Protein AF-A0A8S9BHC5-F1 (afdb_monomer)

Solvent-accessible surface area (backbone atoms only — not comparable to full-atom values): 7759 Å² total; per-residue (Å²): 132,78,86,58,56,50,49,96,44,74,69,38,34,51,50,41,50,54,49,48,51,45,45,53,53,48,49,40,43,63,7,52,38,33,54,78,44,41,68,81,79,46,99,55,87,48,86,85,32,70,65,44,54,51,44,35,54,52,13,55,50,45,43,54,51,45,52,53,51,50,34,72,66,39,48,73,86,40,40,75,51,66,93,46,75,37,50,59,50,60,55,47,49,55,53,48,28,52,35,46,77,71,67,67,60,58,86,78,31,61,34,48,47,45,36,48,59,62,51,55,72,36,64,74,46,47,51,47,31,60,76,72,72,49,75,77,70,127

Nearest PDB structures (foldseek):
  4nhw-assembly1_B  TM=7.611E-01  e=1.805E-03  Sinorhizobium meliloti 2011
  4nhw-assembly2_C  TM=7.596E-01  e=2.127E-03  Sinorhizobium meliloti 2011
  4nhw-assembly1_A  TM=7.425E-01  e=6.703E-03  Sinorhizobium meliloti 2011
  3lsz-assembly1_C  TM=6.903E-01  e=1.522E-02  Cereibacter sphaeroides 2.4.1
  3lsz-assembly1_D  TM=6.990E-01  e=3.272E-02  Cereibacter sphaeroides 2.4.1

Structure (mmCIF, N/CA/C/O backbone):
data_AF-A0A8S9BHC5-F1
#
_entry.id   AF-A0A8S9BHC5-F1
#
loop_
_atom_site.group_PDB
_atom_site.id
_atom_site.type_symbol
_atom_site.label_atom_id
_atom_site.label_alt_id
_atom_site.label_comp_id
_atom_site.label_asym_id
_atom_site.label_entity_id
_atom_site.label_seq_id
_atom_site.pdbx_PDB_ins_code
_atom_site.Cartn_x
_atom_site.Cartn_y
_atom_site.Cartn_z
_atom_site.occupancy
_atom_site.B_iso_or_equiv
_atom_site.auth_seq_id
_atom_site.auth_comp_id
_atom_site.auth_asym_id
_atom_site.auth_atom_id
_atom_site.pdbx_PDB_model_num
ATOM 1 N N . MET A 1 1 ? -24.281 -7.256 13.556 1.00 43.53 1 MET A N 1
ATOM 2 C CA . MET A 1 1 ? -24.035 -5.998 12.816 1.00 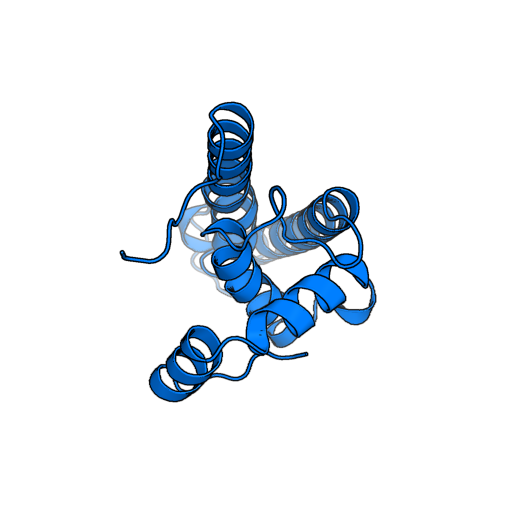43.53 1 MET A CA 1
ATOM 3 C C . MET A 1 1 ? -22.696 -6.180 12.115 1.00 43.53 1 MET A C 1
ATOM 5 O O . MET A 1 1 ? -21.718 -6.410 12.813 1.00 43.53 1 MET A O 1
ATOM 9 N N . GLY A 1 2 ? -22.674 -6.268 10.781 1.00 50.78 2 GLY A N 1
ATOM 10 C CA . GLY A 1 2 ? -21.451 -6.587 10.027 1.00 50.78 2 GLY A CA 1
ATOM 11 C C . GLY A 1 2 ? -20.358 -5.521 10.193 1.00 50.78 2 GLY A C 1
ATOM 12 O O . GLY A 1 2 ? -20.663 -4.410 10.642 1.00 50.78 2 GLY A O 1
ATOM 13 N N . PRO A 1 3 ? -19.094 -5.833 9.859 1.00 54.47 3 PRO A N 1
ATOM 14 C CA . PRO A 1 3 ? -18.014 -4.860 9.944 1.00 54.47 3 PRO A CA 1
ATOM 15 C C . PRO A 1 3 ? -18.333 -3.659 9.047 1.00 54.47 3 PRO A C 1
ATOM 17 O O . PRO A 1 3 ? -18.607 -3.806 7.856 1.00 54.47 3 PRO A O 1
ATOM 20 N N . LYS A 1 4 ? -18.326 -2.455 9.626 1.00 71.81 4 LYS A N 1
ATOM 21 C CA . LYS A 1 4 ? -18.421 -1.213 8.854 1.00 71.81 4 LYS A CA 1
ATOM 22 C C . LYS A 1 4 ? -17.115 -1.060 8.074 1.00 71.81 4 LYS A C 1
ATOM 24 O O . LYS A 1 4 ? -16.069 -0.844 8.671 1.00 71.81 4 LYS A O 1
ATOM 29 N N . SER A 1 5 ? -17.182 -1.193 6.753 1.00 83.31 5 SER A N 1
ATOM 30 C CA . SER A 1 5 ? -16.041 -1.007 5.844 1.00 83.31 5 SER A CA 1
ATOM 31 C C . SER A 1 5 ? -15.631 0.463 5.688 1.00 83.31 5 SER A C 1
ATOM 33 O O . SER A 1 5 ? -14.520 0.753 5.246 1.00 83.31 5 SER A O 1
ATOM 35 N N . LEU A 1 6 ? -16.515 1.385 6.075 1.00 90.69 6 LEU A N 1
ATOM 36 C CA . LEU A 1 6 ? -16.298 2.828 6.094 1.00 90.69 6 LEU A CA 1
ATOM 37 C C . LEU A 1 6 ? -16.080 3.347 7.528 1.00 90.69 6 LEU A C 1
ATOM 39 O O . LEU A 1 6 ? -16.128 2.594 8.502 1.00 90.69 6 LEU A O 1
ATOM 43 N N . GLY A 1 7 ? -15.844 4.653 7.643 1.00 88.75 7 GLY A N 1
ATOM 44 C CA . GLY A 1 7 ? -15.655 5.346 8.911 1.00 88.75 7 GLY A CA 1
ATOM 45 C C . GLY A 1 7 ? -16.923 5.464 9.772 1.00 88.75 7 GLY A C 1
ATOM 46 O O . GLY A 1 7 ? -18.016 5.001 9.436 1.00 88.75 7 GLY A O 1
ATOM 47 N N . SER A 1 8 ? -16.768 6.097 10.935 1.00 90.19 8 SER A N 1
ATOM 48 C CA . SER A 1 8 ? -17.836 6.309 11.925 1.00 90.19 8 SER A CA 1
ATOM 49 C C . SER A 1 8 ? -18.541 7.666 11.799 1.00 90.19 8 SER A C 1
ATOM 51 O O . SER A 1 8 ? -19.518 7.921 12.500 1.00 90.19 8 SER A O 1
ATOM 53 N N . SER A 1 9 ? -18.067 8.535 10.907 1.00 91.75 9 SER A N 1
ATOM 54 C CA . SER A 1 9 ? -18.561 9.897 10.687 1.00 91.75 9 SER A CA 1
ATOM 55 C C . SER A 1 9 ? -18.533 10.257 9.202 1.00 91.75 9 SER A C 1
ATOM 57 O O . SER A 1 9 ? -17.801 9.654 8.421 1.00 91.75 9 SER A O 1
ATOM 59 N N . MET A 1 10 ? -19.272 11.294 8.802 1.00 93.69 10 MET A N 1
ATOM 60 C CA . MET A 1 10 ? -19.242 11.788 7.419 1.00 93.69 10 MET A CA 1
ATOM 61 C C . MET A 1 10 ? -17.822 12.164 6.968 1.00 93.69 10 MET A C 1
ATOM 63 O O . MET A 1 10 ? -17.401 11.791 5.878 1.00 93.69 10 MET A O 1
ATOM 67 N N . VAL A 1 11 ? -17.053 12.833 7.833 1.00 94.88 11 VAL A N 1
ATOM 68 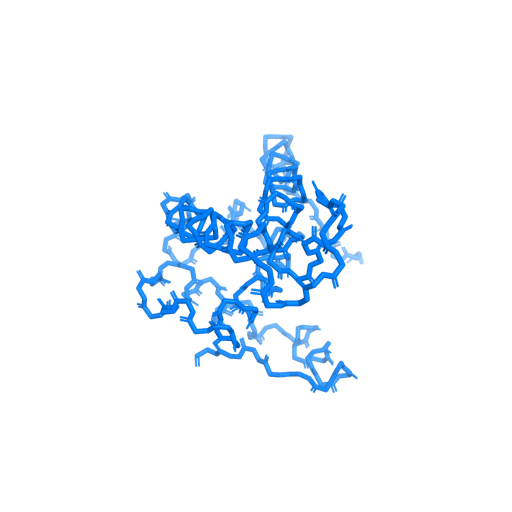C CA . VAL A 1 11 ? -15.665 13.210 7.531 1.00 94.88 11 VAL A CA 1
ATOM 69 C C . VAL A 1 11 ? -14.780 11.974 7.365 1.00 94.88 11 VAL A C 1
ATOM 71 O O . VAL A 1 11 ? -14.026 11.894 6.399 1.00 94.88 11 VAL A O 1
ATOM 74 N N . SER A 1 12 ? -14.877 10.986 8.260 1.00 93.88 12 SER A N 1
ATOM 75 C CA . SER A 1 12 ? -14.083 9.755 8.127 1.00 93.88 12 SER A CA 1
ATOM 76 C C . SER A 1 12 ? -14.489 8.927 6.905 1.00 93.88 12 SER A C 1
ATOM 78 O O . SER A 1 12 ? -13.613 8.377 6.249 1.00 93.88 12 SER A O 1
ATOM 80 N N . ASN A 1 13 ? -15.767 8.912 6.519 1.00 94.44 13 ASN A N 1
ATOM 81 C CA . ASN A 1 13 ? -16.211 8.284 5.271 1.00 94.44 13 ASN A CA 1
ATOM 82 C C . ASN A 1 13 ? -15.567 8.936 4.044 1.00 94.44 13 ASN A C 1
ATOM 84 O O . ASN A 1 13 ? -15.058 8.231 3.178 1.00 94.44 13 ASN A O 1
ATOM 88 N N . VAL A 1 14 ? -15.523 10.271 3.992 1.00 96.81 14 VAL A N 1
ATOM 89 C CA . VAL A 1 14 ? -14.841 10.994 2.907 1.00 96.81 14 VAL A CA 1
ATOM 90 C C . VAL A 1 14 ? -13.343 10.678 2.891 1.00 96.81 14 VAL A C 1
ATOM 92 O O . VAL A 1 14 ? -12.789 10.450 1.821 1.00 96.81 14 VAL A O 1
ATOM 95 N N . ARG A 1 15 ? -12.689 10.583 4.057 1.00 97.06 15 ARG A N 1
ATOM 96 C CA . ARG A 1 15 ? -11.272 10.183 4.139 1.00 97.06 15 ARG A CA 1
ATOM 97 C C . ARG A 1 15 ? -11.034 8.743 3.686 1.00 97.06 15 ARG A C 1
ATOM 99 O O . ARG A 1 15 ? -10.044 8.489 3.012 1.00 97.06 15 ARG A O 1
ATOM 106 N N . VAL A 1 16 ? -11.935 7.812 3.998 1.00 97.06 16 VAL A N 1
ATOM 107 C CA . VAL A 1 16 ? -11.867 6.437 3.475 1.00 97.06 16 VAL A CA 1
ATOM 108 C C . VAL A 1 16 ? -11.958 6.436 1.947 1.00 97.06 16 VAL A C 1
ATOM 110 O O . VAL A 1 16 ? -11.159 5.772 1.292 1.00 97.06 16 VAL A O 1
ATOM 113 N N . LEU A 1 17 ? -12.879 7.211 1.367 1.00 97.31 17 LEU A N 1
ATOM 114 C CA . LEU A 1 17 ? -13.018 7.319 -0.089 1.00 97.31 17 LEU A CA 1
ATOM 115 C C . LEU A 1 17 ? -11.802 7.982 -0.748 1.00 97.31 17 LEU A C 1
ATOM 117 O O . LEU A 1 17 ? -11.352 7.511 -1.788 1.00 97.31 17 LEU A O 1
ATOM 121 N N . GLU A 1 18 ? -11.241 9.027 -0.135 1.00 98.00 18 GLU A N 1
ATOM 122 C CA . GLU A 1 18 ? -9.996 9.668 -0.581 1.00 98.00 18 GLU A CA 1
ATOM 123 C C . GLU A 1 18 ? -8.856 8.644 -0.675 1.00 98.00 18 GLU A C 1
ATOM 125 O O . GLU A 1 18 ? -8.191 8.542 -1.708 1.00 98.00 18 GLU A O 1
ATOM 130 N N . TRP A 1 19 ? -8.672 7.849 0.383 1.00 98.38 19 TRP A N 1
ATOM 131 C CA . TRP A 1 19 ? -7.675 6.785 0.419 1.00 98.38 19 TRP A CA 1
ATOM 132 C C . TRP A 1 19 ? -7.925 5.721 -0.645 1.00 98.38 19 TRP A C 1
ATOM 134 O O . TRP A 1 19 ? -7.010 5.405 -1.400 1.00 98.38 19 TRP A O 1
ATOM 144 N N . ILE A 1 20 ? -9.145 5.185 -0.741 1.00 97.69 20 ILE A N 1
ATOM 145 C CA . ILE A 1 20 ? -9.471 4.148 -1.730 1.00 97.69 20 ILE A CA 1
ATOM 146 C C . ILE A 1 20 ? -9.244 4.663 -3.155 1.00 97.69 20 ILE A C 1
ATOM 148 O O . ILE A 1 20 ? -8.682 3.939 -3.975 1.00 97.69 20 ILE A O 1
ATOM 152 N N . ASN A 1 21 ? -9.618 5.910 -3.449 1.00 98.38 21 ASN A N 1
ATOM 153 C CA . ASN A 1 21 ? -9.400 6.508 -4.763 1.00 98.38 21 ASN A CA 1
ATOM 154 C C . ASN A 1 21 ? -7.903 6.587 -5.111 1.00 98.38 21 ASN A C 1
ATOM 156 O O . ASN A 1 21 ? -7.498 6.153 -6.190 1.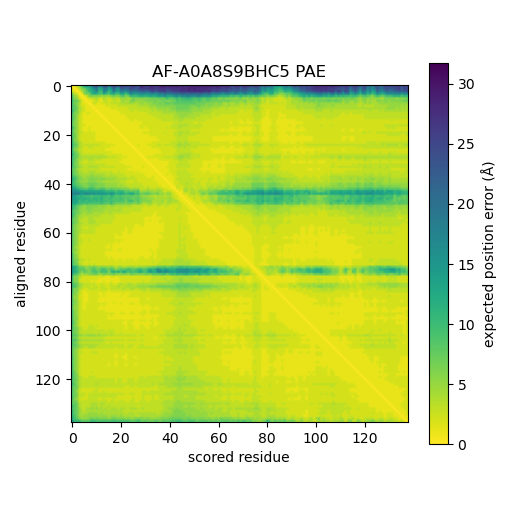00 98.38 21 ASN A O 1
ATOM 160 N N . TYR A 1 22 ? -7.073 7.077 -4.183 1.00 98.62 22 TYR A N 1
ATOM 161 C CA . TYR A 1 22 ? -5.620 7.123 -4.372 1.00 98.62 22 TYR A CA 1
ATOM 162 C C . TYR A 1 22 ? -5.014 5.721 -4.530 1.00 98.62 22 TYR A C 1
ATOM 164 O O . TYR A 1 22 ? -4.252 5.474 -5.467 1.00 98.62 22 TYR A O 1
ATOM 172 N N . LEU A 1 23 ? -5.369 4.791 -3.638 1.00 98.62 23 LEU A N 1
ATOM 173 C CA . LEU A 1 23 ? -4.831 3.433 -3.647 1.00 98.62 23 LEU A CA 1
ATOM 174 C C . LEU A 1 23 ? -5.229 2.675 -4.914 1.00 98.62 23 LEU A C 1
ATOM 176 O O . LEU A 1 23 ? -4.391 1.997 -5.489 1.00 98.62 23 LEU A O 1
ATOM 180 N N . SER A 1 24 ? -6.468 2.814 -5.385 1.00 98.12 24 SER A N 1
ATOM 181 C CA . SER A 1 24 ? -6.953 2.109 -6.574 1.00 98.12 24 SER A CA 1
ATOM 182 C C . SER A 1 24 ? -6.380 2.679 -7.874 1.00 98.12 24 SER A C 1
ATOM 184 O O . SER A 1 24 ? -5.893 1.929 -8.720 1.00 98.12 24 SER A O 1
ATOM 186 N N . GLY A 1 25 ? -6.470 3.997 -8.070 1.00 96.25 25 GLY A N 1
ATOM 187 C CA . GLY A 1 25 ? -6.090 4.627 -9.336 1.00 96.25 25 GLY A CA 1
ATOM 188 C C . GLY A 1 25 ? -4.587 4.844 -9.446 1.00 96.25 25 GLY A C 1
ATOM 189 O O . GLY A 1 25 ? -3.949 4.393 -10.396 1.00 96.25 25 GLY A O 1
ATOM 190 N N . THR A 1 26 ? -4.017 5.510 -8.444 1.00 97.31 26 THR A N 1
ATOM 191 C CA . THR A 1 26 ? -2.623 5.951 -8.479 1.00 97.31 26 THR A CA 1
ATOM 192 C C . THR A 1 26 ? -1.683 4.836 -8.052 1.00 97.31 26 THR A C 1
ATOM 194 O O . THR A 1 26 ? -0.802 4.463 -8.818 1.00 97.31 26 THR A O 1
ATOM 197 N N . PHE A 1 27 ? -1.865 4.276 -6.853 1.00 98.38 27 PHE A N 1
ATOM 198 C CA . PHE A 1 27 ? -0.863 3.368 -6.295 1.00 98.38 27 PHE A CA 1
ATOM 199 C C . PHE A 1 27 ? -0.946 1.944 -6.872 1.00 98.38 27 PHE A C 1
ATOM 201 O O . PHE A 1 27 ? 0.061 1.366 -7.286 1.00 98.38 27 PHE A O 1
ATOM 208 N N . HIS A 1 28 ? -2.147 1.381 -6.980 1.00 98.25 28 HIS A N 1
ATOM 209 C CA . HIS A 1 28 ? -2.369 0.091 -7.625 1.00 98.25 28 HIS A CA 1
ATOM 210 C C . HIS A 1 28 ? -2.185 0.202 -9.138 1.00 98.25 28 HIS A C 1
ATOM 212 O O . HIS A 1 28 ? -1.259 -0.393 -9.680 1.00 98.25 28 HIS A O 1
ATOM 218 N N . GLY A 1 29 ? -3.034 0.980 -9.818 1.00 96.25 29 GLY A N 1
ATOM 219 C CA . GLY A 1 29 ? -3.024 1.091 -11.278 1.00 96.25 29 GLY A CA 1
ATOM 220 C C . GLY A 1 29 ? -1.750 1.731 -11.829 1.00 96.25 29 GLY A C 1
ATOM 221 O O . GLY A 1 29 ? -1.027 1.097 -12.594 1.00 96.25 29 GLY A O 1
ATOM 222 N N . GLY A 1 30 ? -1.464 2.963 -11.406 1.00 94.75 30 GLY A N 1
ATOM 223 C CA . GLY A 1 30 ? -0.355 3.777 -11.918 1.00 94.75 30 GLY A CA 1
ATOM 224 C C . GLY A 1 30 ? 1.054 3.363 -11.471 1.00 94.75 30 GLY A C 1
ATOM 225 O O . GLY A 1 30 ? 2.030 3.923 -11.970 1.00 94.75 30 GLY A O 1
ATOM 226 N N . SER A 1 31 ? 1.181 2.388 -10.564 1.00 97.62 31 SER A N 1
ATOM 227 C CA . SER A 1 31 ? 2.479 1.850 -10.127 1.00 97.62 31 SER A CA 1
ATOM 228 C C . SER A 1 31 ? 2.559 0.337 -10.300 1.00 97.62 31 SER A C 1
ATOM 230 O O . SER A 1 31 ? 3.172 -0.134 -11.256 1.00 97.62 31 SER A O 1
ATOM 232 N N . PHE A 1 32 ? 1.930 -0.452 -9.424 1.00 98.00 32 PHE A N 1
ATOM 233 C CA . PHE A 1 32 ? 2.027 -1.915 -9.501 1.00 98.00 32 PHE A CA 1
ATOM 234 C C . PHE A 1 32 ? 1.453 -2.475 -10.808 1.00 98.00 32 PHE A C 1
ATOM 236 O O . PHE A 1 32 ? 1.994 -3.437 -11.344 1.00 98.00 32 PHE A O 1
ATOM 243 N N . GLY A 1 33 ? 0.423 -1.846 -11.378 1.00 96.88 33 GLY A N 1
ATOM 244 C CA . GLY A 1 33 ? -0.107 -2.193 -12.694 1.00 96.88 33 GLY A CA 1
ATOM 245 C C . GLY A 1 33 ? 0.939 -2.055 -13.803 1.00 96.88 33 GLY A C 1
ATOM 246 O O . GLY A 1 33 ? 1.070 -2.964 -14.620 1.00 96.88 33 GLY A O 1
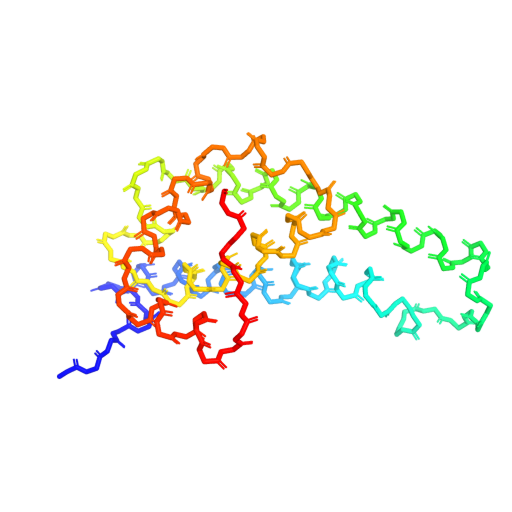ATOM 247 N N . HIS A 1 34 ? 1.725 -0.975 -13.789 1.00 95.56 34 HIS A N 1
ATOM 248 C CA . HIS A 1 34 ? 2.829 -0.766 -14.733 1.00 95.56 34 HIS A CA 1
ATOM 249 C C . HIS A 1 34 ? 3.963 -1.777 -14.526 1.00 95.56 34 HIS A C 1
ATOM 251 O O . HIS A 1 34 ? 4.541 -2.246 -15.500 1.00 95.56 34 HIS A O 1
ATOM 257 N N . LEU A 1 35 ? 4.256 -2.143 -13.274 1.00 96.12 35 LEU A N 1
ATOM 258 C CA . LEU A 1 35 ? 5.297 -3.124 -12.959 1.00 96.12 35 LEU A CA 1
ATOM 259 C C . LEU A 1 35 ? 4.886 -4.553 -13.341 1.00 96.12 35 LEU A C 1
ATOM 261 O O . LEU A 1 35 ? 5.679 -5.299 -13.894 1.00 96.12 35 LEU A O 1
ATOM 265 N N . PHE A 1 36 ? 3.656 -4.958 -13.028 1.00 95.50 36 PHE A N 1
ATOM 266 C CA . PHE A 1 36 ? 3.206 -6.339 -13.219 1.00 95.50 36 PHE A CA 1
ATOM 267 C C . PHE A 1 36 ? 2.696 -6.611 -14.630 1.00 95.50 36 PHE A C 1
ATOM 269 O O . PHE A 1 36 ? 2.641 -7.769 -15.050 1.00 95.50 36 PHE A O 1
ATOM 276 N N . ARG A 1 37 ? 2.224 -5.578 -15.334 1.00 92.69 37 ARG A N 1
ATOM 277 C CA . ARG A 1 37 ? 1.586 -5.690 -16.652 1.00 92.69 37 ARG A CA 1
ATOM 278 C C . ARG A 1 37 ? 2.033 -4.548 -17.584 1.00 92.69 37 ARG A C 1
ATOM 280 O O . ARG A 1 37 ? 1.168 -3.835 -18.098 1.00 92.69 37 ARG A O 1
ATOM 287 N N . PRO A 1 38 ? 3.346 -4.377 -17.842 1.00 92.19 38 PRO A N 1
ATOM 288 C CA . PRO A 1 38 ? 3.859 -3.283 -18.675 1.00 92.19 38 PRO A CA 1
ATOM 289 C C . PRO A 1 38 ? 3.260 -3.268 -20.090 1.00 92.19 38 PRO A C 1
ATOM 291 O O . PRO A 1 38 ? 2.950 -2.198 -20.604 1.00 92.19 38 PRO A O 1
ATOM 294 N N . GLY A 1 39 ? 2.967 -4.437 -20.674 1.00 90.50 39 GLY A N 1
ATOM 295 C CA . GLY A 1 39 ? 2.343 -4.554 -22.002 1.00 90.50 39 GLY A CA 1
ATOM 296 C C . GLY A 1 39 ? 0.914 -3.997 -22.124 1.00 90.50 39 GLY A C 1
ATOM 297 O O . GLY A 1 39 ? 0.342 -4.029 -23.202 1.00 90.50 39 GLY A O 1
ATOM 298 N N . ARG A 1 40 ? 0.301 -3.484 -21.047 1.00 90.75 40 ARG A N 1
ATOM 299 C CA . ARG A 1 40 ? -0.946 -2.698 -21.146 1.00 90.75 40 ARG A CA 1
ATOM 300 C C . ARG A 1 40 ? -0.710 -1.239 -21.553 1.00 90.75 40 ARG A C 1
ATOM 302 O O . ARG A 1 40 ? -1.680 -0.535 -21.816 1.00 90.75 40 ARG A O 1
ATOM 309 N N . PHE A 1 41 ? 0.539 -0.777 -21.527 1.00 89.50 41 PHE A N 1
ATOM 310 C CA . PHE A 1 41 ? 0.897 0.640 -21.652 1.00 89.50 41 PHE A CA 1
ATOM 311 C C . PHE A 1 41 ? 1.875 0.920 -22.789 1.00 89.50 41 PHE A C 1
ATOM 313 O O . PHE A 1 41 ? 2.086 2.084 -23.124 1.00 89.50 41 PHE A O 1
ATOM 320 N N . ILE A 1 42 ? 2.477 -0.125 -23.356 1.00 91.44 42 ILE A N 1
ATOM 321 C CA . ILE A 1 42 ? 3.403 -0.038 -24.479 1.00 91.44 42 ILE A CA 1
ATOM 322 C C . ILE A 1 42 ? 3.192 -1.219 -25.425 1.00 91.44 42 ILE A C 1
ATOM 324 O O . ILE A 1 42 ? 2.922 -2.332 -24.971 1.00 91.44 42 ILE A O 1
ATOM 328 N N . ASP A 1 43 ? 3.400 -0.966 -26.714 1.00 89.38 43 ASP A N 1
ATOM 329 C CA . ASP A 1 43 ? 3.366 -1.964 -27.787 1.00 89.38 43 ASP A CA 1
ATOM 330 C C . ASP A 1 43 ? 4.787 -2.499 -28.047 1.00 89.38 43 ASP A C 1
ATOM 332 O O . ASP A 1 43 ? 5.324 -2.406 -29.148 1.00 89.38 43 ASP A O 1
ATOM 336 N N . ASP A 1 44 ? 5.436 -2.978 -26.984 1.00 85.12 44 ASP A N 1
ATOM 337 C CA . ASP A 1 44 ? 6.760 -3.607 -27.028 1.00 85.12 44 ASP A CA 1
ATOM 338 C C . ASP A 1 44 ? 6.616 -5.061 -26.578 1.00 85.12 44 ASP A C 1
ATOM 340 O O . ASP A 1 44 ? 6.414 -5.341 -25.392 1.00 85.12 44 ASP A O 1
ATOM 344 N N . GLU A 1 45 ? 6.640 -5.987 -27.535 1.00 82.94 45 GLU A N 1
ATOM 345 C CA . GLU A 1 45 ? 6.469 -7.421 -27.286 1.00 82.94 45 GLU A CA 1
ATOM 346 C C . GLU A 1 45 ? 7.741 -8.083 -26.743 1.00 82.94 45 GLU A C 1
ATOM 348 O O . GLU A 1 45 ? 7.646 -9.155 -26.146 1.00 82.94 45 GLU A O 1
ATOM 353 N N . ASP A 1 46 ? 8.903 -7.437 -26.884 1.00 88.81 46 ASP A N 1
ATOM 354 C CA . ASP A 1 46 ? 10.176 -7.957 -26.394 1.00 88.81 46 ASP A CA 1
ATOM 355 C C . ASP A 1 46 ? 10.269 -7.790 -24.873 1.00 88.81 46 ASP A C 1
ATOM 357 O O . ASP A 1 46 ? 10.356 -6.677 -24.353 1.00 88.81 46 ASP A O 1
ATOM 361 N N . GLU A 1 47 ? 10.263 -8.905 -24.139 1.00 82.19 47 GLU A N 1
ATOM 362 C CA . GLU A 1 47 ? 10.375 -8.914 -22.677 1.00 82.19 47 GLU A CA 1
ATOM 363 C C . GLU A 1 47 ? 11.658 -8.239 -22.173 1.00 82.19 47 GLU A C 1
ATOM 365 O O . GLU A 1 47 ? 11.656 -7.651 -21.090 1.00 82.19 47 GLU A O 1
ATOM 370 N N . GLU A 1 48 ? 12.721 -8.249 -22.977 1.00 86.69 48 GLU A N 1
ATOM 371 C CA . GLU A 1 48 ? 13.997 -7.606 -22.670 1.00 86.69 48 GLU A CA 1
ATOM 372 C C . GLU A 1 48 ? 14.164 -6.246 -23.371 1.00 86.69 48 GLU A C 1
ATOM 374 O O . GLU A 1 48 ? 15.216 -5.604 -23.246 1.00 86.69 48 GLU A O 1
ATOM 379 N N . GLY A 1 49 ? 13.117 -5.771 -24.049 1.00 90.31 49 GLY A N 1
ATOM 380 C CA . GLY A 1 49 ? 13.084 -4.510 -24.772 1.00 90.31 49 GLY A CA 1
ATOM 381 C C . GLY A 1 49 ? 13.310 -3.298 -23.867 1.00 90.31 49 GLY A C 1
ATOM 382 O O . GLY A 1 49 ? 12.885 -3.231 -22.706 1.00 90.31 49 GLY A O 1
ATOM 383 N N . GLU A 1 50 ? 13.988 -2.282 -24.405 1.00 92.62 50 GLU A N 1
ATOM 384 C CA . GLU A 1 50 ? 14.262 -1.043 -23.667 1.00 92.62 50 GLU A CA 1
ATOM 385 C C . GLU A 1 50 ? 12.978 -0.280 -23.296 1.00 92.62 50 GLU A C 1
ATOM 387 O O . GLU A 1 50 ? 12.950 0.415 -22.275 1.00 92.62 50 GLU A O 1
ATOM 392 N N . GLY A 1 51 ? 11.889 -0.453 -24.058 1.00 92.06 51 GLY A N 1
ATOM 393 C CA . GLY A 1 51 ? 10.578 0.105 -23.729 1.00 92.06 51 GLY A CA 1
ATOM 394 C C . GLY A 1 51 ? 10.029 -0.471 -22.424 1.00 92.06 51 GLY A C 1
ATOM 395 O O . GLY A 1 51 ? 9.682 0.282 -21.506 1.00 92.06 51 GLY A O 1
ATOM 396 N N . ARG A 1 52 ? 10.019 -1.804 -22.290 1.00 93.00 52 ARG A N 1
ATOM 397 C CA . ARG A 1 52 ? 9.568 -2.492 -21.064 1.00 93.00 52 ARG A CA 1
ATOM 398 C C . ARG A 1 52 ? 10.419 -2.124 -19.857 1.00 93.00 52 ARG A C 1
ATOM 400 O O . ARG A 1 52 ? 9.875 -1.699 -18.835 1.00 93.00 52 ARG A O 1
ATOM 407 N N . LYS A 1 53 ? 11.748 -2.157 -19.996 1.00 92.94 53 LYS A N 1
ATOM 408 C CA . LYS A 1 53 ? 12.680 -1.742 -18.931 1.00 92.94 53 LYS A CA 1
ATOM 409 C C . LYS A 1 53 ? 12.454 -0.294 -18.486 1.00 92.94 53 LYS A C 1
ATOM 411 O O . LYS A 1 53 ? 12.569 0.021 -17.297 1.00 92.94 53 LYS A O 1
ATOM 416 N N . ALA A 1 54 ? 12.132 0.614 -19.411 1.00 94.75 54 ALA A N 1
ATOM 417 C CA . ALA A 1 54 ? 11.833 2.005 -19.079 1.00 94.75 54 ALA A CA 1
ATOM 418 C C . ALA A 1 54 ? 10.549 2.139 -18.241 1.00 94.75 54 ALA A C 1
ATOM 420 O O . ALA A 1 54 ? 10.559 2.851 -17.229 1.00 94.75 54 ALA A O 1
ATOM 421 N N . VAL A 1 55 ? 9.479 1.425 -18.611 1.00 95.69 55 VAL A N 1
ATOM 422 C CA . VAL A 1 55 ? 8.221 1.395 -17.846 1.00 95.69 55 VAL A CA 1
ATOM 423 C C . VAL A 1 55 ? 8.442 0.807 -16.457 1.00 95.69 55 VAL A C 1
ATOM 425 O O . VAL A 1 55 ? 8.025 1.412 -15.469 1.00 95.69 55 VAL A O 1
ATOM 428 N N . GLU A 1 56 ? 9.159 -0.311 -16.347 1.00 94.38 56 GLU A N 1
ATOM 429 C CA . GLU A 1 56 ? 9.434 -0.948 -15.057 1.00 94.38 56 GLU A CA 1
ATOM 430 C C . GLU A 1 56 ? 10.247 -0.055 -14.117 1.00 94.38 56 GLU A C 1
ATOM 432 O O . GLU A 1 56 ? 9.900 0.075 -12.939 1.00 94.38 56 GLU A O 1
ATOM 437 N N . ARG A 1 57 ? 11.295 0.621 -14.614 1.00 96.25 57 ARG A N 1
ATOM 438 C CA . ARG A 1 57 ? 12.042 1.597 -13.801 1.00 96.25 57 ARG A CA 1
ATOM 439 C C . ARG A 1 57 ? 11.129 2.700 -13.286 1.00 96.25 57 ARG A C 1
ATOM 441 O O . ARG A 1 57 ? 11.200 3.046 -12.105 1.00 96.25 57 ARG A O 1
ATOM 448 N N . LYS A 1 58 ? 10.259 3.244 -14.144 1.00 97.44 58 LYS A N 1
ATOM 449 C CA . LYS A 1 58 ? 9.339 4.309 -13.734 1.00 97.44 58 LYS A CA 1
ATOM 450 C C . LYS A 1 58 ? 8.300 3.806 -12.733 1.00 97.44 58 LYS A C 1
ATOM 452 O O . LYS A 1 58 ? 8.009 4.508 -11.767 1.00 97.44 58 LYS A O 1
ATOM 457 N N . ALA A 1 59 ? 7.807 2.583 -12.907 1.00 97.81 59 ALA A N 1
ATOM 458 C CA . ALA A 1 59 ? 6.893 1.934 -11.976 1.00 97.81 59 ALA A CA 1
ATOM 459 C C . ALA A 1 59 ? 7.538 1.731 -10.598 1.00 97.81 59 ALA A C 1
ATOM 461 O O . ALA A 1 59 ? 6.943 2.085 -9.585 1.00 97.81 59 ALA A O 1
ATOM 462 N N . ARG A 1 60 ? 8.782 1.241 -10.541 1.00 98.19 60 ARG A N 1
ATOM 463 C CA . ARG A 1 60 ? 9.528 1.072 -9.280 1.00 98.19 60 ARG A CA 1
ATOM 464 C C . ARG A 1 60 ? 9.774 2.402 -8.566 1.00 98.19 60 ARG A C 1
ATOM 466 O O . ARG A 1 60 ? 9.652 2.466 -7.340 1.00 98.19 60 ARG A O 1
ATOM 473 N N . GLN A 1 61 ? 10.069 3.464 -9.320 1.00 98.44 61 GLN A N 1
ATOM 474 C CA . GLN A 1 61 ? 10.157 4.820 -8.774 1.00 98.44 61 GLN A CA 1
ATOM 475 C C . GLN A 1 61 ? 8.812 5.251 -8.168 1.00 98.44 61 GLN A C 1
ATOM 477 O O . GLN A 1 61 ? 8.772 5.648 -7.005 1.00 98.44 61 GLN A O 1
ATOM 482 N N . ALA A 1 62 ? 7.714 5.107 -8.916 1.00 98.50 62 ALA A N 1
ATOM 483 C CA . ALA A 1 62 ? 6.374 5.476 -8.461 1.00 98.50 62 ALA A CA 1
ATOM 484 C C . ALA A 1 62 ? 5.928 4.677 -7.221 1.00 98.50 62 ALA A C 1
ATOM 486 O O . ALA A 1 62 ? 5.340 5.247 -6.306 1.00 98.50 62 ALA A O 1
ATOM 487 N N . ILE A 1 63 ? 6.262 3.382 -7.139 1.00 98.75 63 ILE A N 1
ATOM 488 C CA . ILE A 1 63 ? 6.005 2.561 -5.945 1.00 98.75 63 ILE A CA 1
ATOM 489 C C . ILE A 1 63 ? 6.768 3.125 -4.746 1.00 98.75 63 ILE A C 1
ATOM 491 O O . ILE A 1 63 ? 6.187 3.317 -3.682 1.00 98.75 63 ILE A O 1
ATOM 495 N N . THR A 1 64 ? 8.052 3.440 -4.917 1.00 98.62 64 THR A N 1
ATOM 496 C CA . THR A 1 64 ? 8.878 3.990 -3.831 1.00 98.62 64 THR A CA 1
ATOM 497 C C . THR A 1 64 ? 8.325 5.324 -3.324 1.00 98.62 64 THR A C 1
ATOM 499 O O . THR A 1 64 ? 8.212 5.521 -2.114 1.00 98.62 64 THR A O 1
ATOM 502 N N . GLU A 1 65 ? 7.940 6.222 -4.235 1.00 98.62 65 GLU A N 1
ATOM 503 C CA . GLU A 1 65 ? 7.312 7.509 -3.908 1.00 98.62 65 GLU A CA 1
ATOM 504 C C . GLU A 1 65 ? 5.959 7.314 -3.207 1.00 98.62 65 GLU A C 1
ATOM 506 O O . GLU A 1 65 ? 5.685 7.959 -2.194 1.00 98.62 65 GLU A O 1
ATOM 511 N N . GLY A 1 66 ? 5.138 6.379 -3.691 1.00 98.69 66 GLY A N 1
ATOM 512 C CA . GLY A 1 66 ? 3.851 6.045 -3.088 1.00 98.69 66 GLY A CA 1
ATOM 513 C C . GLY A 1 66 ? 3.983 5.458 -1.682 1.00 98.69 66 GLY A C 1
ATOM 514 O O . GLY A 1 66 ? 3.237 5.849 -0.789 1.00 98.69 66 GLY A O 1
ATOM 515 N N . LEU A 1 67 ? 4.974 4.598 -1.436 1.00 98.75 67 LEU A N 1
ATOM 516 C CA . LEU A 1 67 ? 5.261 4.076 -0.097 1.00 98.75 67 LEU A CA 1
ATOM 517 C C . LEU A 1 67 ? 5.691 5.190 0.870 1.00 98.75 67 LEU A C 1
ATOM 519 O O . LEU A 1 67 ? 5.227 5.219 2.008 1.00 98.75 67 LEU A O 1
ATOM 523 N N . VAL A 1 68 ? 6.515 6.145 0.416 1.00 98.62 68 VAL A N 1
ATOM 524 C CA . VAL A 1 68 ? 6.876 7.337 1.211 1.00 98.62 68 VAL A CA 1
ATOM 525 C C . VAL A 1 68 ? 5.643 8.191 1.514 1.00 98.62 68 VAL A C 1
ATOM 527 O O . VAL A 1 68 ? 5.465 8.634 2.649 1.00 98.62 68 VAL A O 1
ATOM 530 N N . PHE A 1 69 ? 4.768 8.398 0.528 1.00 98.62 69 PHE A N 1
ATOM 531 C CA . PHE A 1 69 ? 3.516 9.127 0.721 1.00 98.62 69 PHE A CA 1
ATOM 532 C C . PHE A 1 69 ? 2.601 8.436 1.741 1.00 98.62 69 PHE A C 1
ATOM 534 O O . PHE A 1 69 ? 2.099 9.094 2.652 1.00 98.62 69 PHE A O 1
ATOM 541 N N . ILE A 1 70 ? 2.414 7.117 1.625 1.00 98.56 70 ILE A N 1
ATOM 542 C CA . ILE A 1 70 ? 1.613 6.319 2.562 1.00 98.56 70 ILE A CA 1
ATOM 543 C C . ILE A 1 70 ? 2.186 6.446 3.975 1.00 98.56 70 ILE A C 1
ATOM 545 O O . ILE A 1 70 ? 1.467 6.847 4.886 1.00 98.56 70 ILE A O 1
ATOM 549 N N . GLU A 1 71 ? 3.484 6.197 4.150 1.00 98.38 71 GLU A N 1
ATOM 550 C CA . GLU A 1 71 ? 4.169 6.319 5.441 1.00 98.38 71 GLU A CA 1
ATOM 551 C C . GLU A 1 71 ? 4.010 7.716 6.058 1.00 98.38 71 GLU A C 1
ATOM 553 O O . GLU A 1 71 ? 3.827 7.848 7.268 1.00 98.38 71 GLU A O 1
ATOM 558 N N . GLY A 1 72 ? 4.062 8.778 5.250 1.00 98.12 72 GLY A N 1
ATOM 559 C CA . GLY A 1 72 ? 3.855 10.158 5.704 1.00 98.12 72 GLY A CA 1
ATOM 560 C C . GLY A 1 72 ? 2.408 10.493 6.084 1.00 98.12 72 GLY A C 1
ATOM 561 O O . GLY A 1 72 ? 2.173 11.448 6.821 1.00 98.12 72 GLY A O 1
ATOM 562 N N . ARG A 1 73 ? 1.431 9.727 5.591 1.00 97.31 73 ARG A N 1
ATOM 563 C CA . ARG A 1 73 ? -0.005 9.935 5.843 1.00 97.31 73 ARG A CA 1
ATOM 564 C C . ARG A 1 73 ? -0.545 9.090 6.995 1.00 97.31 73 ARG A C 1
ATOM 566 O O . ARG A 1 73 ? -1.626 9.393 7.504 1.00 97.31 73 ARG A O 1
ATOM 573 N N . LEU A 1 74 ? 0.170 8.039 7.387 1.00 97.50 74 LEU A N 1
ATOM 574 C CA . LEU A 1 74 ? -0.182 7.199 8.524 1.00 97.50 74 LEU A CA 1
ATOM 575 C C . LEU A 1 74 ? 0.268 7.838 9.840 1.00 97.50 74 LEU A C 1
ATOM 577 O O . LEU A 1 74 ? 1.294 8.509 9.908 1.00 97.50 74 LEU A O 1
ATOM 581 N N . ASN A 1 75 ? -0.508 7.599 10.896 1.00 89.00 75 ASN A N 1
ATOM 582 C CA . ASN A 1 75 ? -0.154 7.977 12.261 1.00 89.00 75 ASN A CA 1
ATOM 583 C C . ASN A 1 75 ? 0.243 6.722 13.036 1.00 89.00 75 ASN A C 1
ATOM 585 O O . ASN A 1 75 ? -0.426 5.693 12.937 1.00 89.00 75 ASN A O 1
ATOM 589 N N . GLU A 1 76 ? 1.302 6.821 13.830 1.00 82.19 76 GLU A N 1
ATOM 590 C CA . GLU A 1 76 ? 1.803 5.705 14.629 1.00 82.19 76 GLU A CA 1
ATOM 591 C C . GLU A 1 76 ? 0.726 5.165 15.591 1.00 82.19 76 GLU A C 1
ATOM 593 O O . GLU A 1 76 ? 0.018 5.930 16.250 1.00 82.19 76 GLU A O 1
ATOM 598 N N . GLY A 1 77 ? 0.556 3.837 15.631 1.00 76.25 77 GLY A N 1
ATOM 599 C CA . GLY A 1 77 ? -0.386 3.141 16.522 1.00 76.25 77 GLY A CA 1
ATOM 600 C C . GLY A 1 77 ? -1.882 3.296 16.194 1.00 76.25 77 GLY A C 1
ATOM 601 O O . GLY A 1 77 ? -2.733 2.675 16.849 1.00 76.25 77 GLY A O 1
ATOM 602 N N . LYS A 1 78 ? -2.243 4.083 15.174 1.00 91.12 78 LYS A N 1
ATOM 603 C CA . LYS A 1 78 ? -3.637 4.328 14.761 1.00 91.12 78 LYS A CA 1
ATOM 604 C C . LYS A 1 78 ? -4.033 3.494 13.543 1.00 91.12 78 LYS A C 1
ATOM 606 O O . LYS A 1 78 ? -3.187 2.912 12.879 1.00 91.12 78 LYS A O 1
ATOM 611 N N . TRP A 1 79 ? -5.339 3.406 13.284 1.00 96.12 79 TRP A N 1
ATOM 612 C CA . TRP A 1 79 ? -5.844 2.899 12.003 1.00 96.12 79 TRP A CA 1
ATOM 613 C C . TRP A 1 79 ? -5.583 3.930 10.899 1.00 96.12 79 TRP A C 1
ATOM 615 O O . TRP A 1 79 ? -5.402 5.115 11.192 1.00 96.12 79 TRP A O 1
ATOM 625 N N . ALA A 1 80 ? -5.586 3.508 9.634 1.00 96.88 80 ALA A N 1
ATOM 626 C CA . ALA A 1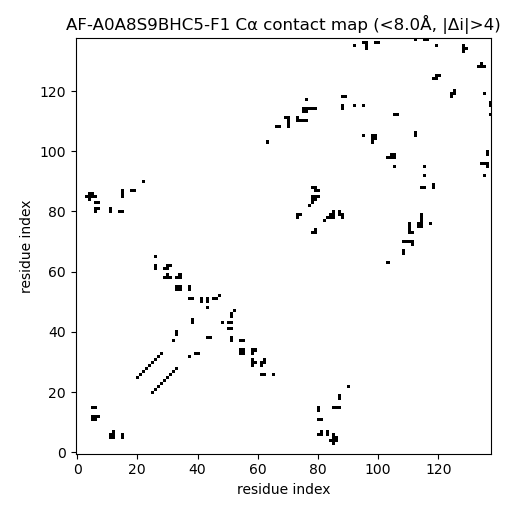 80 ? -5.320 4.398 8.503 1.00 96.88 80 ALA A CA 1
ATOM 627 C C . ALA A 1 80 ? -6.304 5.579 8.437 1.00 96.88 80 ALA A C 1
ATOM 629 O O . ALA A 1 80 ? -5.936 6.684 8.029 1.00 96.88 80 ALA A O 1
ATOM 630 N N . VAL A 1 81 ? -7.554 5.359 8.863 1.00 96.12 81 VAL A N 1
ATOM 631 C CA . VAL A 1 81 ? -8.580 6.400 8.951 1.00 96.12 81 VAL A CA 1
ATOM 632 C C . VAL A 1 81 ? -9.339 6.320 10.271 1.00 96.12 81 VAL A C 1
ATOM 634 O O . VAL A 1 81 ? -10.090 5.383 10.524 1.00 96.12 81 VAL A O 1
ATOM 637 N N . GLY A 1 82 ? -9.231 7.379 11.073 1.00 91.00 82 GLY A N 1
ATOM 638 C CA . GLY A 1 82 ? -9.972 7.508 12.325 1.00 91.00 82 GLY A CA 1
ATOM 639 C C . GLY A 1 82 ? -9.549 6.481 13.378 1.00 91.00 82 GLY A C 1
ATOM 640 O O . GLY A 1 82 ? -8.386 6.097 13.464 1.00 91.00 82 GLY A O 1
ATOM 641 N N . GLU A 1 83 ? -10.509 6.061 14.201 1.00 90.31 83 GLU A N 1
ATOM 642 C CA . GLU A 1 83 ? -10.250 5.275 15.419 1.00 90.31 83 GLU A CA 1
ATOM 643 C C . GLU A 1 83 ? -10.652 3.794 15.291 1.00 90.31 83 GLU A C 1
ATOM 645 O O . GLU A 1 83 ? -10.524 3.022 16.241 1.00 90.31 83 GLU A O 1
ATOM 650 N N . GLN A 1 84 ? -11.100 3.357 14.110 1.00 91.38 84 GLN A N 1
ATOM 651 C CA . GLN A 1 84 ? -11.494 1.970 13.845 1.00 91.38 84 GLN A CA 1
ATOM 652 C C . GLN A 1 84 ? -10.911 1.461 12.527 1.00 91.38 84 GLN A C 1
ATOM 654 O O . GLN A 1 84 ? -10.615 2.247 11.633 1.00 91.38 84 GLN A O 1
ATOM 659 N N . MET A 1 85 ? -10.813 0.137 12.398 1.00 94.06 85 MET A N 1
ATOM 660 C CA . MET A 1 85 ? -10.479 -0.502 11.128 1.00 94.06 85 MET A CA 1
ATOM 661 C C . MET A 1 85 ? -11.527 -0.152 10.064 1.00 94.06 85 MET A C 1
ATOM 663 O O . MET A 1 85 ? -12.730 -0.131 10.336 1.00 94.06 85 MET A O 1
ATOM 667 N N . THR A 1 86 ? -11.048 0.060 8.846 1.00 95.88 86 THR A N 1
ATOM 668 C CA . THR A 1 86 ? -11.819 0.305 7.630 1.00 95.88 86 THR A CA 1
ATOM 669 C C . THR A 1 86 ? -11.290 -0.574 6.491 1.00 95.88 86 THR A C 1
ATOM 671 O O . THR A 1 86 ? -10.313 -1.310 6.644 1.00 95.88 86 THR A O 1
ATOM 674 N N . ALA A 1 87 ? -11.908 -0.484 5.313 1.00 96.00 87 ALA A N 1
ATOM 675 C CA . ALA A 1 87 ? -11.399 -1.142 4.111 1.00 96.00 87 ALA A CA 1
ATOM 676 C C . ALA A 1 87 ? -10.002 -0.643 3.691 1.00 96.00 87 ALA A C 1
ATOM 678 O O . ALA A 1 87 ? -9.281 -1.375 3.019 1.00 96.00 87 ALA A O 1
ATOM 679 N N . VAL A 1 88 ? -9.599 0.570 4.098 1.00 97.75 88 VAL A N 1
ATOM 680 C CA . VAL A 1 88 ? -8.273 1.127 3.777 1.00 97.75 88 VAL A CA 1
ATOM 681 C C . VAL A 1 88 ? -7.166 0.265 4.375 1.00 97.75 88 VAL A C 1
ATOM 683 O O . VAL A 1 88 ? -6.208 -0.053 3.680 1.00 97.75 88 VAL A O 1
ATOM 686 N N . ASP A 1 89 ? -7.316 -0.161 5.631 1.00 97.94 89 ASP A N 1
ATOM 6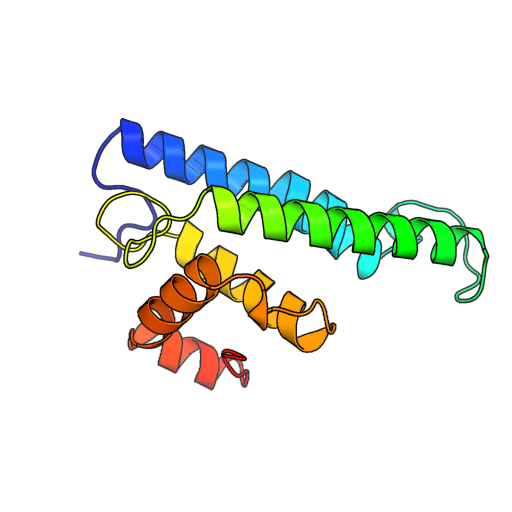87 C CA . ASP A 1 89 ? -6.307 -0.960 6.332 1.00 97.94 89 ASP A CA 1
ATOM 688 C C . ASP A 1 89 ? -6.085 -2.306 5.624 1.00 97.94 89 ASP A C 1
ATOM 690 O O . ASP A 1 89 ? -4.952 -2.696 5.351 1.00 97.94 89 ASP A O 1
ATOM 694 N N . ALA A 1 90 ? -7.177 -2.977 5.241 1.00 96.88 90 ALA A N 1
ATOM 695 C CA . ALA A 1 90 ? -7.117 -4.226 4.484 1.00 96.88 90 ALA A CA 1
ATOM 696 C C . ALA A 1 90 ? -6.498 -4.038 3.087 1.00 96.88 90 ALA A C 1
ATOM 698 O O . ALA A 1 90 ? -5.720 -4.878 2.643 1.00 96.88 90 ALA A O 1
ATOM 699 N N . PHE A 1 91 ? -6.803 -2.932 2.400 1.00 97.88 91 PHE A N 1
ATOM 700 C CA . PHE A 1 91 ? -6.225 -2.649 1.085 1.00 97.88 91 PHE A CA 1
ATOM 701 C C . PHE A 1 91 ? -4.715 -2.381 1.185 1.00 97.88 91 PHE A C 1
ATOM 703 O O . PHE A 1 91 ? -3.935 -2.857 0.362 1.00 97.88 91 PHE A O 1
ATOM 710 N N . LEU A 1 92 ? -4.284 -1.682 2.234 1.00 98.50 92 LEU A N 1
ATOM 711 C CA . LEU A 1 92 ? -2.870 -1.465 2.518 1.00 98.50 92 LEU A CA 1
ATOM 712 C C . LEU A 1 92 ? -2.122 -2.792 2.758 1.00 98.50 92 LEU A C 1
ATOM 714 O O . LEU A 1 92 ? -1.042 -2.976 2.205 1.00 98.50 92 LEU A O 1
ATOM 718 N N . LEU A 1 93 ? -2.716 -3.783 3.435 1.00 98.44 93 LEU A N 1
ATOM 719 C CA . LEU A 1 93 ? -2.077 -5.101 3.613 1.00 98.44 93 LEU A CA 1
ATOM 720 C C . LEU A 1 93 ? -1.659 -5.767 2.297 1.00 98.44 93 LEU A C 1
ATOM 722 O O . LEU A 1 93 ? -0.603 -6.395 2.229 1.00 98.44 93 LEU A O 1
ATOM 726 N N . ILE A 1 94 ? -2.442 -5.593 1.233 1.00 97.69 94 ILE A N 1
ATOM 727 C CA . ILE A 1 94 ? -2.109 -6.130 -0.091 1.00 97.69 94 ILE A CA 1
ATOM 728 C C . ILE A 1 94 ? -0.794 -5.522 -0.594 1.00 97.69 94 ILE A C 1
ATOM 730 O O . ILE A 1 94 ? 0.107 -6.251 -1.016 1.00 97.69 94 ILE A O 1
ATOM 734 N N . PHE A 1 95 ? -0.651 -4.198 -0.506 1.00 98.50 95 PHE A N 1
ATOM 735 C CA . PHE A 1 95 ? 0.552 -3.513 -0.977 1.00 98.50 95 PHE A CA 1
ATOM 736 C C . PHE A 1 95 ? 1.749 -3.695 -0.060 1.00 98.50 95 PHE A C 1
ATOM 738 O O . PHE A 1 95 ? 2.868 -3.715 -0.561 1.00 98.50 95 PHE A O 1
ATOM 745 N N . TRP A 1 96 ? 1.537 -3.837 1.251 1.00 98.62 96 TRP A N 1
ATOM 746 C CA . TRP A 1 96 ? 2.608 -4.219 2.165 1.00 98.62 96 TRP A CA 1
ATOM 747 C C . TRP A 1 96 ? 3.228 -5.539 1.711 1.00 98.62 96 TRP A C 1
ATOM 749 O O . TRP A 1 96 ? 4.427 -5.609 1.452 1.00 98.62 96 TRP A O 1
ATOM 759 N N . ARG A 1 97 ? 2.388 -6.559 1.493 1.00 98.19 97 ARG A N 1
ATOM 760 C CA . ARG A 1 97 ? 2.846 -7.870 1.033 1.00 98.19 97 ARG A CA 1
ATOM 761 C C . ARG A 1 97 ? 3.578 -7.800 -0.303 1.00 98.19 97 ARG A C 1
ATOM 763 O O . ARG A 1 97 ? 4.648 -8.382 -0.433 1.00 98.19 97 ARG A O 1
ATOM 770 N N . TRP A 1 98 ? 3.037 -7.089 -1.294 1.00 98.25 98 TRP A N 1
ATOM 771 C CA . TRP A 1 98 ? 3.719 -6.934 -2.584 1.00 98.25 98 TRP A CA 1
ATOM 772 C C . TRP A 1 98 ? 5.024 -6.147 -2.460 1.00 98.25 98 TRP A C 1
ATOM 774 O O . TRP A 1 98 ? 6.019 -6.529 -3.069 1.00 98.25 98 TRP A O 1
ATOM 784 N N . GLY A 1 99 ? 5.044 -5.091 -1.647 1.00 98.25 99 GLY A N 1
ATOM 785 C CA . GLY A 1 99 ? 6.248 -4.335 -1.319 1.00 98.25 99 GLY A CA 1
ATOM 786 C C . GLY A 1 99 ? 7.353 -5.238 -0.768 1.00 98.25 99 GLY A C 1
ATOM 787 O O . GLY A 1 99 ? 8.480 -5.210 -1.267 1.00 98.25 99 GLY A O 1
ATOM 788 N N . SER A 1 100 ? 7.004 -6.101 0.190 1.00 98.06 100 SER A N 1
ATOM 789 C CA . SER A 1 100 ? 7.916 -7.087 0.775 1.00 98.06 100 SER A CA 1
ATOM 790 C C . SER A 1 100 ? 8.374 -8.126 -0.252 1.00 98.06 100 SER A C 1
ATOM 792 O O . SER A 1 100 ? 9.574 -8.328 -0.423 1.00 98.06 100 SER A O 1
ATOM 794 N N . SER A 1 101 ? 7.452 -8.752 -0.993 1.00 96.75 101 SER A N 1
ATOM 795 C CA . SER A 1 101 ? 7.788 -9.804 -1.967 1.00 96.75 101 SER A CA 1
ATOM 796 C C . SER A 1 101 ? 8.639 -9.311 -3.144 1.00 96.75 101 SER A C 1
ATOM 798 O O . SER A 1 101 ? 9.390 -10.098 -3.711 1.00 96.75 101 SER A O 1
ATOM 800 N N . TYR A 1 102 ? 8.542 -8.031 -3.515 1.00 96.69 102 TYR A N 1
ATOM 801 C CA . TYR A 1 102 ? 9.303 -7.438 -4.625 1.00 96.69 102 TYR A CA 1
ATOM 802 C C . TYR A 1 102 ? 10.535 -6.633 -4.177 1.00 96.69 102 TYR A C 1
ATOM 804 O O . TYR A 1 102 ? 11.175 -5.983 -5.011 1.00 96.69 102 TYR A O 1
ATOM 812 N N . GLY A 1 103 ? 10.886 -6.683 -2.886 1.00 96.81 103 GLY A N 1
ATOM 813 C CA . GLY A 1 103 ? 12.137 -6.126 -2.368 1.00 96.81 103 GLY A CA 1
ATOM 814 C C . GLY A 1 103 ? 12.177 -4.597 -2.310 1.00 96.81 103 GLY A C 1
ATOM 815 O O . GLY A 1 103 ? 13.216 -4.004 -2.585 1.00 96.81 103 GLY A O 1
ATOM 816 N N . PHE A 1 104 ? 11.069 -3.939 -1.957 1.00 98.12 104 PHE A N 1
ATOM 817 C CA . PHE A 1 104 ? 11.004 -2.471 -1.862 1.00 98.12 104 PHE A CA 1
ATOM 818 C C . PHE A 1 104 ? 11.572 -1.876 -0.557 1.00 98.12 104 PHE A C 1
ATOM 820 O O . PHE A 1 104 ? 11.470 -0.667 -0.347 1.00 98.12 104 PHE A O 1
ATOM 827 N N . GLY A 1 105 ? 12.198 -2.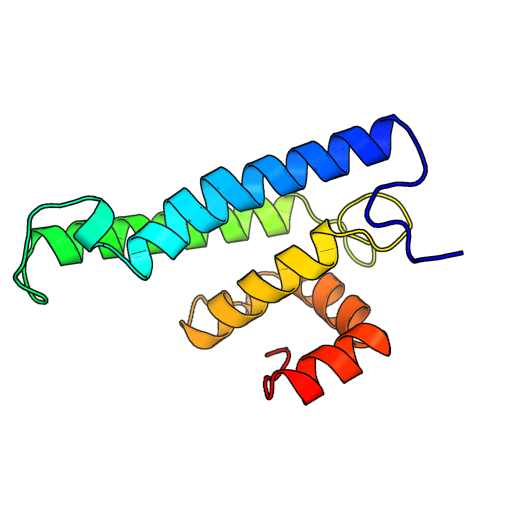689 0.300 1.00 97.31 105 GLY A N 1
ATOM 828 C CA . GLY A 1 105 ? 12.812 -2.232 1.553 1.00 97.31 105 GLY A CA 1
ATOM 829 C C . GLY A 1 105 ? 11.773 -1.727 2.556 1.00 97.31 105 GLY A C 1
ATOM 830 O O . GLY A 1 105 ? 11.777 -0.554 2.944 1.00 97.31 105 GLY A O 1
ATOM 831 N N . MET A 1 106 ? 10.823 -2.596 2.916 1.00 98.12 106 MET A N 1
ATOM 832 C CA . MET A 1 106 ? 9.655 -2.227 3.723 1.00 98.12 106 MET A CA 1
ATOM 833 C C . MET A 1 106 ? 10.002 -1.820 5.165 1.00 98.12 106 MET A C 1
ATOM 835 O O . MET A 1 106 ? 9.247 -1.085 5.800 1.00 98.12 106 MET A O 1
ATOM 839 N N . GLU A 1 107 ? 11.179 -2.205 5.657 1.00 96.62 107 GLU A N 1
ATOM 840 C CA . GLU A 1 107 ? 11.746 -1.809 6.951 1.00 96.62 107 GLU A CA 1
ATOM 841 C C . GLU A 1 107 ? 11.898 -0.288 7.125 1.00 96.62 107 GLU A C 1
ATOM 843 O O . GLU A 1 107 ? 11.966 0.212 8.246 1.00 96.62 107 GLU A O 1
ATOM 848 N N . ARG A 1 108 ? 11.901 0.469 6.022 1.00 97.69 108 ARG A N 1
ATOM 849 C CA . ARG A 1 108 ? 11.970 1.936 6.013 1.00 97.69 108 ARG A CA 1
ATOM 850 C C . ARG A 1 108 ? 10.665 2.633 6.415 1.00 97.69 108 ARG A C 1
ATOM 852 O O . ARG A 1 108 ? 10.669 3.856 6.548 1.00 97.69 108 ARG A O 1
ATOM 859 N N . TYR A 1 109 ? 9.562 1.896 6.559 1.00 97.75 109 TYR A N 1
ATOM 860 C CA . TYR A 1 109 ? 8.216 2.449 6.760 1.00 97.75 109 TYR A CA 1
ATOM 861 C C . TYR A 1 109 ? 7.621 1.994 8.106 1.00 97.75 109 TYR A C 1
ATOM 863 O O . TYR A 1 109 ? 6.734 1.136 8.141 1.00 97.75 109 TYR A O 1
ATOM 871 N N . PRO A 1 110 ? 8.123 2.514 9.243 1.00 97.31 110 PRO A N 1
ATOM 872 C CA . PRO A 1 110 ? 7.748 2.030 10.570 1.00 97.31 110 PRO A CA 1
ATOM 873 C C . PRO A 1 110 ? 6.282 2.292 10.934 1.00 97.31 110 PRO A C 1
ATOM 875 O O . PRO A 1 110 ? 5.672 1.442 11.583 1.00 97.31 110 PRO A O 1
ATOM 878 N N . ARG A 1 111 ? 5.670 3.412 10.512 1.00 98.06 111 ARG A N 1
ATOM 879 C CA . ARG A 1 111 ? 4.242 3.662 10.793 1.00 98.06 111 ARG A CA 1
ATOM 880 C C . ARG A 1 111 ? 3.354 2.721 9.996 1.00 98.06 111 ARG A C 1
ATOM 882 O O . ARG A 1 111 ? 2.348 2.239 10.514 1.00 98.06 111 ARG A O 1
ATOM 889 N N . TYR A 1 112 ? 3.746 2.423 8.762 1.00 98.12 112 TYR A N 1
ATOM 890 C CA . TYR A 1 112 ? 3.087 1.408 7.960 1.00 98.12 112 TYR A CA 1
ATOM 891 C C . TYR A 1 112 ? 3.243 0.016 8.590 1.00 98.12 112 TYR A C 1
ATOM 893 O O . TYR A 1 112 ? 2.241 -0.672 8.787 1.00 98.12 112 TYR A O 1
ATOM 901 N N . ARG A 1 113 ? 4.452 -0.362 9.024 1.00 97.56 113 ARG A N 1
ATOM 902 C CA . ARG A 1 113 ? 4.689 -1.633 9.729 1.00 97.56 113 ARG A CA 1
ATOM 903 C C . ARG A 1 113 ? 3.799 -1.772 10.960 1.00 97.56 113 ARG A C 1
ATOM 905 O O . ARG A 1 113 ? 3.087 -2.763 11.076 1.00 97.56 113 ARG A O 1
ATOM 912 N N . ALA A 1 114 ? 3.761 -0.748 11.812 1.00 97.62 114 ALA A N 1
ATOM 913 C CA . ALA A 1 114 ? 2.938 -0.737 13.020 1.00 97.62 114 ALA A CA 1
ATOM 914 C C . ALA A 1 114 ? 1.438 -0.903 12.714 1.00 97.62 114 ALA A C 1
ATOM 916 O O . ALA A 1 114 ? 0.717 -1.588 13.444 1.00 97.62 114 ALA A O 1
ATOM 917 N N . LEU A 1 115 ? 0.950 -0.306 11.619 1.00 98.06 115 LEU A N 1
ATOM 918 C CA . LEU A 1 115 ? -0.425 -0.511 11.168 1.00 98.06 115 LEU A CA 1
ATOM 919 C C . LEU A 1 115 ? -0.672 -1.970 10.753 1.00 98.06 115 LEU A C 1
ATOM 921 O O . LEU A 1 115 ? -1.707 -2.536 11.105 1.00 98.06 115 LEU A O 1
ATOM 925 N N . MET A 1 116 ? 0.257 -2.575 10.010 1.00 97.88 116 MET A N 1
ATOM 926 C CA . MET A 1 116 ? 0.134 -3.957 9.541 1.00 97.88 116 MET A CA 1
ATOM 927 C C . MET A 1 116 ? 0.228 -4.959 10.694 1.00 97.88 116 MET A C 1
ATOM 929 O O . MET A 1 116 ? -0.617 -5.845 10.770 1.00 97.88 116 MET A O 1
ATOM 933 N N . GLU A 1 117 ? 1.151 -4.767 11.640 1.00 97.19 117 GLU A N 1
ATOM 934 C CA . GLU A 1 117 ? 1.238 -5.551 12.883 1.00 97.19 117 GLU A CA 1
ATOM 935 C C . GLU A 1 117 ? -0.088 -5.511 13.653 1.00 97.19 117 GLU A C 1
ATOM 937 O O . GLU A 1 117 ? -0.645 -6.545 14.013 1.00 97.19 117 GLU A O 1
ATOM 942 N N . LYS A 1 118 ? -0.675 -4.322 13.824 1.00 96.69 118 LYS A N 1
ATOM 943 C CA . LYS A 1 118 ? -1.986 -4.172 14.471 1.00 96.69 118 LYS A CA 1
ATOM 944 C C . LYS A 1 118 ? -3.116 -4.860 13.697 1.00 96.69 118 LYS A C 1
ATOM 946 O O . LYS A 1 118 ? -4.051 -5.390 14.299 1.00 96.69 118 LYS A O 1
ATOM 951 N N . LEU A 1 119 ? -3.080 -4.798 12.367 1.00 96.69 119 LEU A N 1
ATOM 952 C CA . LEU A 1 119 ? -4.118 -5.350 11.502 1.00 96.69 119 LEU A CA 1
ATOM 953 C C . LEU A 1 119 ? -4.120 -6.881 11.519 1.00 96.69 119 LEU A C 1
ATOM 955 O O . LEU A 1 119 ? -5.195 -7.475 11.621 1.00 96.69 119 LEU A O 1
ATOM 959 N N . VAL A 1 120 ? -2.947 -7.513 11.440 1.00 97.19 120 VAL A N 1
ATOM 960 C CA . VAL A 1 120 ? -2.832 -8.978 11.358 1.00 97.19 120 VAL A CA 1
ATOM 961 C C . VAL A 1 120 ? -3.218 -9.682 12.650 1.00 97.19 120 VAL A C 1
ATOM 963 O O . VAL A 1 120 ? -3.498 -10.874 12.623 1.00 97.19 120 VAL A O 1
ATOM 966 N N . GLU A 1 121 ? -3.311 -8.962 13.770 1.00 96.19 121 GLU A N 1
ATOM 967 C CA . GLU A 1 121 ? -3.831 -9.527 15.016 1.00 96.19 121 GLU A CA 1
ATOM 968 C C . GLU A 1 121 ? -5.331 -9.842 14.969 1.00 96.19 121 GLU A C 1
ATOM 970 O O . GLU A 1 121 ? -5.837 -10.588 15.810 1.00 96.19 121 GLU A O 1
ATOM 975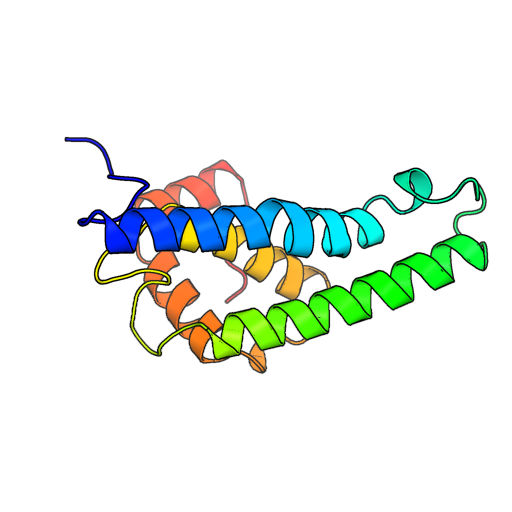 N N . LYS A 1 122 ? -6.062 -9.320 13.978 1.00 95.56 122 LYS A N 1
ATOM 976 C CA . LYS A 1 122 ? -7.490 -9.600 13.814 1.00 95.56 122 LYS A CA 1
ATOM 977 C C . LYS A 1 122 ? -7.736 -11.000 13.266 1.00 95.56 122 LYS A C 1
ATOM 979 O O . LYS A 1 122 ? -7.241 -11.341 12.198 1.00 95.56 122 LYS A O 1
ATOM 984 N N . GLU A 1 123 ? -8.639 -11.732 13.916 1.00 96.69 123 GLU A N 1
ATOM 985 C CA . GLU A 1 123 ? -8.997 -13.103 13.526 1.00 96.69 123 GLU A CA 1
ATOM 986 C C . GLU A 1 123 ? -9.423 -13.219 12.059 1.00 96.69 123 GLU A C 1
ATOM 988 O O . GLU A 1 123 ? -8.885 -14.035 11.326 1.00 96.69 123 GLU A O 1
ATOM 993 N N . ALA A 1 124 ? -10.276 -12.309 11.579 1.00 95.44 124 ALA A N 1
ATOM 994 C CA . ALA A 1 124 ? -10.700 -12.307 10.178 1.00 95.44 124 ALA A CA 1
ATOM 995 C C . ALA A 1 124 ? -9.529 -12.152 9.184 1.00 95.44 124 ALA A C 1
ATOM 997 O O . ALA A 1 124 ? -9.590 -12.674 8.073 1.00 95.44 124 ALA A O 1
ATOM 998 N N . VAL A 1 125 ? -8.463 -11.437 9.566 1.00 96.75 125 VAL A N 1
ATOM 999 C CA . VAL A 1 125 ? -7.257 -11.293 8.736 1.00 96.75 125 VAL A CA 1
ATOM 1000 C C . VAL A 1 125 ? -6.431 -12.577 8.791 1.00 96.75 125 VAL A C 1
ATOM 1002 O O . VAL A 1 125 ? -6.029 -13.060 7.737 1.00 96.75 125 VAL A O 1
ATOM 1005 N N . LYS A 1 126 ? -6.242 -13.170 9.978 1.00 97.69 126 LYS A N 1
ATOM 1006 C CA . LYS A 1 126 ? -5.565 -14.469 10.154 1.00 97.69 126 LYS A CA 1
ATOM 1007 C C . LYS A 1 126 ? -6.245 -15.572 9.335 1.00 97.69 126 LYS A C 1
ATOM 1009 O O . LYS A 1 126 ? -5.572 -16.281 8.588 1.00 97.69 126 LYS A O 1
ATOM 1014 N N . ASP A 1 127 ? -7.572 -15.653 9.404 1.00 97.88 127 ASP A N 1
ATOM 1015 C CA . ASP A 1 127 ? -8.384 -16.592 8.627 1.00 97.88 127 ASP A CA 1
ATOM 1016 C C . ASP A 1 127 ? -8.218 -16.377 7.123 1.00 97.88 127 ASP A C 1
ATOM 1018 O O . ASP A 1 127 ? -7.999 -17.333 6.382 1.00 97.88 127 ASP A O 1
ATOM 1022 N N . THR A 1 128 ? -8.270 -15.122 6.667 1.00 97.31 128 THR A N 1
ATOM 1023 C CA . THR A 1 128 ? -8.107 -14.794 5.244 1.00 97.31 128 THR A CA 1
ATOM 1024 C C . THR A 1 128 ? -6.718 -15.184 4.746 1.00 97.31 128 THR A C 1
ATOM 1026 O O . THR A 1 128 ? -6.609 -15.861 3.730 1.00 97.31 128 THR A O 1
ATOM 1029 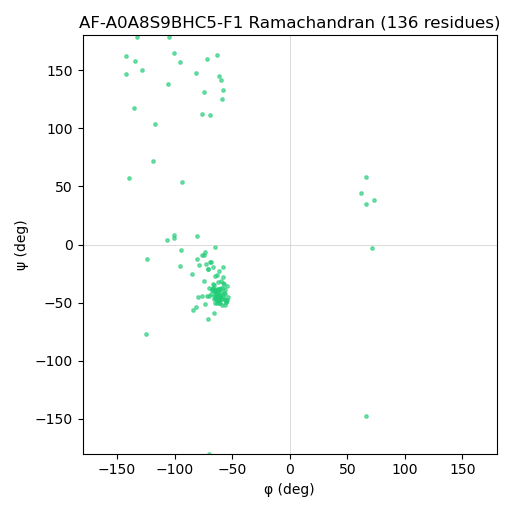N N . LEU A 1 129 ? -5.655 -14.825 5.474 1.00 97.75 129 LEU A N 1
ATOM 1030 C CA . LEU A 1 129 ? -4.277 -15.199 5.133 1.00 97.75 129 LEU A CA 1
ATOM 1031 C C . LEU A 1 129 ? -4.117 -16.724 5.026 1.00 97.75 129 LEU A C 1
ATOM 1033 O O . LEU A 1 129 ? -3.504 -17.221 4.083 1.00 97.75 129 LEU A O 1
ATOM 1037 N N . LYS A 1 130 ? -4.735 -17.474 5.947 1.00 98.06 130 LYS A N 1
ATOM 1038 C CA . LYS A 1 130 ? -4.742 -18.940 5.927 1.00 98.06 130 LYS A CA 1
ATOM 1039 C C . LYS A 1 130 ? -5.495 -19.511 4.723 1.00 98.06 130 LYS A C 1
ATOM 1041 O O . LYS A 1 130 ? -4.985 -20.429 4.088 1.00 98.06 130 LYS A O 1
ATOM 1046 N N . VAL A 1 131 ? -6.692 -19.002 4.422 1.00 98.38 131 VAL A N 1
ATOM 1047 C CA . VAL A 1 131 ? -7.518 -19.463 3.288 1.00 98.38 131 VAL A CA 1
ATOM 1048 C C . VAL A 1 131 ? -6.836 -19.178 1.954 1.00 98.38 131 VAL A C 1
ATOM 1050 O O . VAL A 1 131 ? -6.814 -20.041 1.082 1.00 98.38 131 VAL A O 1
ATOM 1053 N N . GLU A 1 132 ? -6.246 -17.995 1.816 1.00 97.56 132 GLU A N 1
ATOM 1054 C CA . GLU A 1 132 ? -5.529 -17.565 0.612 1.00 97.56 132 GLU A CA 1
ATOM 1055 C C . GLU A 1 132 ? -4.132 -18.207 0.494 1.00 97.56 132 GLU A C 1
ATOM 1057 O O . GLU A 1 132 ? -3.475 -18.074 -0.536 1.00 97.56 132 GLU A O 1
ATOM 1062 N N . GLY A 1 133 ? -3.653 -18.903 1.534 1.00 97.56 133 GLY A N 1
ATOM 1063 C CA . GLY A 1 133 ? -2.344 -19.561 1.538 1.00 97.56 133 GLY A CA 1
ATOM 1064 C C . GLY A 1 133 ? -1.171 -18.580 1.475 1.00 97.56 133 GLY A C 1
ATOM 1065 O O . GLY A 1 133 ? -0.156 -18.869 0.842 1.00 97.56 133 GLY A O 1
ATOM 1066 N N . VAL A 1 134 ? -1.309 -17.407 2.099 1.00 96.75 134 VAL A N 1
ATOM 1067 C CA . VAL A 1 134 ? -0.313 -16.332 2.054 1.00 96.75 134 VAL A CA 1
ATOM 1068 C C . VAL A 1 134 ? 0.071 -15.827 3.441 1.00 96.75 134 VAL A C 1
ATOM 1070 O O . VAL A 1 134 ? -0.737 -15.795 4.360 1.00 96.75 134 VAL A O 1
ATOM 1073 N N . GLU A 1 135 ? 1.306 -15.351 3.579 1.00 95.81 135 GLU A N 1
ATOM 1074 C CA . GLU A 1 135 ? 1.801 -14.738 4.817 1.00 95.81 135 GLU A CA 1
ATOM 1075 C C . GLU A 1 135 ? 1.667 -13.212 4.801 1.00 95.81 135 GLU A C 1
ATOM 1077 O O . GLU A 1 135 ? 1.632 -12.589 3.737 1.00 95.81 135 GLU A O 1
ATOM 1082 N N . ALA A 1 136 ? 1.630 -12.593 5.985 1.00 93.81 136 ALA A N 1
ATOM 1083 C CA . ALA A 1 136 ? 1.556 -11.138 6.131 1.00 93.81 136 ALA A CA 1
ATOM 1084 C C . ALA A 1 136 ? 2.851 -10.397 5.748 1.00 93.81 136 ALA A C 1
ATOM 1086 O O . ALA A 1 136 ? 2.781 -9.216 5.418 1.00 93.81 136 ALA A O 1
ATOM 1087 N N . MET A 1 137 ? 4.003 -11.080 5.740 1.00 94.38 137 MET A N 1
ATOM 1088 C CA . MET A 1 137 ? 5.316 -10.522 5.370 1.00 94.38 137 MET A CA 1
ATOM 1089 C C . MET A 1 137 ? 5.797 -9.363 6.277 1.00 94.38 137 MET A C 1
ATOM 1091 O O . MET A 1 137 ? 6.232 -8.331 5.757 1.00 94.38 137 MET A O 1
ATOM 1095 N N . LEU A 1 138 ? 5.662 -9.500 7.604 1.00 88.56 138 LEU A N 1
ATOM 1096 C CA . LEU A 1 138 ? 6.010 -8.488 8.626 1.00 88.56 138 LEU A CA 1
ATOM 1097 C C . LEU A 1 138 ? 7.447 -8.569 9.153 1.00 88.56 138 LEU A C 1
ATOM 1099 O O . LEU A 1 138 ? 7.992 -9.690 9.185 1.00 88.56 138 LEU A O 1
#

pLDDT: mean 94.17, std 8.05, range [43.53, 98.75]

Foldseek 3Di:
DDDAQFDPDPVRNVVSVVLCVCCVPQQVCVAVVCQVPVVVPDPDPDPPDPSSVVSNVVSLVSNLVVLVVQLVQADALAASTPHDHHNSLVSLLVSLQVCLVVVVPSVVRVSSVRSLVVVCVDPVNVVVCVVVVHDSND

Sequence (138 aa):
MGPKSLGSSMVSNVRVLEWINYLSGTFHGGSFGHLFRPGRFIDDEDEEGEGRKAVERKARQAITEGLVFIEGRLNEGKWAVGEQMTAVDAFLLIFWRWGSSYGFGMERYPRYRALMEKLVEKEAVKDTLKVEGVEAML

Mean predicted aligned error: 3.5 Å

Secondary structure (DSSP, 8-state):
----SS-SSHHHHHHHHHHHHIIIIIIIIIIIIHHH-GGGT-----TT-HHHHHHHHHHHHHHHHHHHHHHHH--TTS-SSTTS--HHHHHHHHHHHHHHHTT--GGG-HHHHHHHHHHHTSHHHHHHHHHHT-----

Radius of gyration: 16.25 Å; Cα contacts (8 Å, |Δi|>4): 141; chains: 1; bounding box: 38×33×44 Å